Protein AF-A0A2S5VZ89-F1 (afdb_monomer)

Radius of gyration: 16.76 Å; Cα contacts (8 Å, |Δi|>4): 31; chains: 1; bounding box: 36×30×48 Å

pLDDT: mean 91.55, std 7.84, range [55.91, 97.94]

Sequence (69 aa):
MTIDWLAFVEVVAVALVSACFIVTTFALALRLGDGTAPWRRPVSVALYAVCALAALFGVYLIIPALHGG

Structure (mmCIF, N/CA/C/O backbone):
data_AF-A0A2S5VZ89-F1
#
_entry.id   AF-A0A2S5VZ89-F1
#
loop_
_atom_site.group_PDB
_atom_site.id
_atom_site.type_symbol
_atom_site.label_atom_id
_atom_site.label_alt_id
_atom_site.label_comp_id
_atom_site.label_asym_id
_atom_site.label_entity_id
_atom_site.label_seq_id
_atom_site.pdbx_PDB_ins_code
_atom_site.Cartn_x
_atom_site.Cartn_y
_atom_site.Cartn_z
_atom_site.occupancy
_atom_site.B_iso_or_equiv
_atom_site.auth_seq_id
_atom_site.auth_comp_id
_atom_site.auth_asym_id
_atom_site.auth_atom_id
_atom_site.pdbx_PDB_model_num
ATOM 1 N N . MET A 1 1 ? 19.139 -0.626 -28.796 1.00 55.91 1 MET A N 1
ATOM 2 C CA . MET A 1 1 ? 18.648 0.049 -27.578 1.00 55.91 1 MET A CA 1
ATOM 3 C C . MET A 1 1 ? 18.077 1.395 -27.983 1.00 55.91 1 MET A C 1
ATOM 5 O O . MET A 1 1 ? 18.825 2.353 -28.116 1.00 55.91 1 MET A O 1
ATOM 9 N N . THR A 1 2 ? 16.781 1.449 -28.270 1.00 79.88 2 THR A N 1
ATOM 10 C CA . THR A 1 2 ? 16.053 2.708 -28.466 1.00 79.88 2 THR A CA 1
ATOM 11 C C . THR A 1 2 ? 15.260 2.959 -27.198 1.00 79.88 2 THR A C 1
ATOM 13 O O . THR A 1 2 ? 14.568 2.061 -26.724 1.00 79.88 2 THR A O 1
ATOM 16 N N . ILE A 1 3 ? 15.434 4.137 -26.609 1.00 83.75 3 ILE A N 1
ATOM 17 C CA . ILE A 1 3 ? 14.722 4.518 -25.398 1.00 83.75 3 ILE A CA 1
ATOM 18 C C . ILE A 1 3 ? 13.238 4.687 -25.737 1.00 83.75 3 ILE A C 1
ATOM 20 O O . ILE A 1 3 ? 12.902 5.399 -26.684 1.00 83.75 3 ILE A O 1
ATOM 24 N N . ASP A 1 4 ? 12.361 4.002 -25.009 1.00 88.25 4 ASP A N 1
ATOM 25 C CA . ASP A 1 4 ? 10.925 4.183 -25.185 1.00 88.25 4 ASP A CA 1
ATOM 26 C C . ASP A 1 4 ? 10.445 5.295 -24.252 1.00 88.25 4 ASP A C 1
ATOM 28 O O . ASP A 1 4 ? 10.317 5.120 -23.040 1.00 88.25 4 ASP A O 1
ATOM 32 N N . TRP A 1 5 ? 10.239 6.482 -24.819 1.00 91.62 5 TRP A N 1
ATOM 33 C CA . TRP A 1 5 ? 9.790 7.657 -24.076 1.00 91.62 5 TRP A CA 1
ATOM 34 C C . TRP A 1 5 ? 8.403 7.458 -23.448 1.00 91.62 5 TRP A C 1
ATOM 36 O O . TRP A 1 5 ? 8.118 8.065 -22.416 1.00 91.62 5 TRP A O 1
ATOM 46 N N . LEU A 1 6 ? 7.562 6.587 -24.022 1.00 93.81 6 LEU A N 1
ATOM 47 C CA . LEU A 1 6 ? 6.237 6.272 -23.480 1.00 93.81 6 LEU A CA 1
ATOM 48 C C . LEU A 1 6 ? 6.320 5.45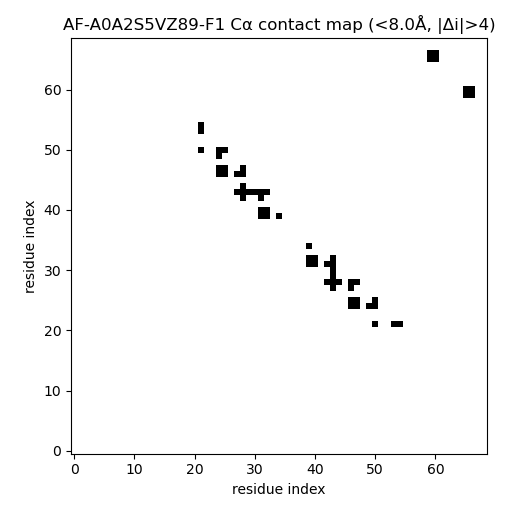5 -22.187 1.00 93.81 6 LEU A C 1
ATOM 50 O O . LEU A 1 6 ? 5.580 5.747 -21.248 1.00 93.81 6 LEU A O 1
ATOM 54 N N . ALA A 1 7 ? 7.263 4.516 -22.090 1.00 92.31 7 ALA A N 1
ATOM 55 C CA . ALA A 1 7 ? 7.461 3.713 -20.884 1.00 92.31 7 ALA A CA 1
ATOM 56 C C . ALA A 1 7 ? 7.778 4.580 -19.649 1.00 92.31 7 ALA A C 1
ATOM 58 O O . ALA A 1 7 ? 7.321 4.293 -18.544 1.00 92.31 7 ALA A O 1
ATOM 59 N N . PHE A 1 8 ? 8.503 5.692 -19.818 1.00 90.94 8 PHE A N 1
ATOM 60 C CA . PHE A 1 8 ? 8.740 6.631 -18.716 1.00 90.94 8 PHE A CA 1
ATOM 61 C C . PHE A 1 8 ? 7.465 7.319 -18.236 1.00 90.94 8 PHE A C 1
ATOM 63 O O . PHE A 1 8 ? 7.267 7.461 -17.030 1.00 90.94 8 PHE A O 1
ATOM 70 N N . VAL A 1 9 ? 6.605 7.750 -19.163 1.00 95.19 9 VAL A N 1
ATOM 71 C CA . VAL A 1 9 ? 5.335 8.404 -18.818 1.00 95.19 9 VAL A CA 1
ATOM 72 C C . VAL A 1 9 ? 4.432 7.437 -18.059 1.00 95.19 9 VAL A C 1
ATOM 74 O O . VAL A 1 9 ? 3.807 7.834 -17.077 1.00 95.19 9 VAL A O 1
ATOM 77 N N . GLU A 1 10 ? 4.411 6.167 -18.460 1.00 93.62 10 GLU A N 1
ATOM 78 C CA . GLU A 1 10 ? 3.668 5.122 -17.762 1.00 93.62 10 GLU A CA 1
ATOM 79 C C . GLU A 1 10 ? 4.169 4.934 -16.327 1.00 93.62 10 GLU A C 1
ATOM 81 O O . GLU A 1 10 ? 3.373 5.009 -15.393 1.00 93.62 10 GLU A O 1
ATOM 86 N N . VAL A 1 11 ? 5.482 4.784 -16.120 1.00 94.75 11 VAL A N 1
ATOM 87 C CA . VAL A 1 11 ? 6.060 4.645 -14.772 1.00 94.75 11 VAL A CA 1
ATOM 88 C C . VAL A 1 11 ? 5.716 5.851 -13.900 1.00 94.75 11 VAL A C 1
ATOM 90 O O . VAL A 1 11 ? 5.324 5.677 -12.747 1.00 94.75 11 VAL A O 1
ATOM 93 N N . VAL A 1 12 ? 5.807 7.068 -14.443 1.00 96.56 12 VAL A N 1
ATOM 94 C CA . VAL A 1 12 ? 5.434 8.295 -13.722 1.00 96.56 12 VAL A CA 1
ATOM 95 C C . VAL A 1 12 ? 3.954 8.280 -13.345 1.00 96.56 12 VAL A C 1
ATOM 97 O O . VAL A 1 12 ? 3.618 8.554 -12.193 1.00 96.56 12 VAL A O 1
ATOM 100 N N . ALA A 1 13 ? 3.068 7.937 -14.282 1.00 96.75 13 ALA A N 1
ATOM 101 C CA . ALA A 1 13 ? 1.633 7.881 -14.035 1.00 96.75 13 ALA A CA 1
ATOM 102 C C . ALA A 1 13 ? 1.282 6.821 -12.981 1.00 96.75 13 ALA A C 1
ATOM 104 O O . ALA A 1 13 ? 0.574 7.120 -12.019 1.00 96.75 13 ALA A O 1
ATOM 105 N N . VAL A 1 14 ? 1.821 5.607 -13.110 1.00 95.75 14 VAL A N 1
ATOM 106 C CA . VAL A 1 14 ? 1.583 4.494 -12.181 1.00 95.75 14 VAL A CA 1
ATOM 107 C C . VAL A 1 14 ? 2.128 4.815 -10.792 1.00 95.75 14 VAL A C 1
ATOM 109 O O . VAL A 1 14 ? 1.430 4.599 -9.797 1.00 95.75 14 VAL A O 1
ATOM 112 N N . ALA A 1 15 ? 3.337 5.373 -10.701 1.00 95.12 15 ALA A N 1
ATOM 113 C CA . ALA A 1 15 ? 3.933 5.771 -9.430 1.00 95.12 15 ALA A CA 1
ATOM 114 C C . ALA A 1 15 ? 3.112 6.871 -8.748 1.00 95.12 15 ALA A C 1
ATOM 116 O O . ALA A 1 15 ? 2.822 6.766 -7.556 1.00 95.12 15 ALA A O 1
ATOM 117 N N . LEU A 1 16 ? 2.682 7.890 -9.499 1.00 97.69 16 LEU A N 1
ATOM 118 C CA . LEU A 1 16 ? 1.866 8.981 -8.970 1.00 97.69 16 LEU A CA 1
ATOM 119 C C . LEU A 1 16 ? 0.511 8.475 -8.464 1.00 97.69 16 LEU A C 1
ATOM 121 O O . LEU A 1 16 ? 0.117 8.796 -7.345 1.00 97.69 16 LEU A O 1
ATOM 125 N N . VAL A 1 17 ? -0.190 7.661 -9.257 1.00 97.38 17 VAL A N 1
ATOM 126 C CA . VAL A 1 17 ? -1.485 7.081 -8.871 1.00 97.38 17 VAL A CA 1
ATOM 127 C C . VAL A 1 17 ? -1.336 6.203 -7.630 1.00 97.38 17 VAL A C 1
ATOM 129 O O . VAL A 1 17 ? -2.119 6.342 -6.690 1.00 97.38 17 VAL A O 1
ATOM 132 N N . SER A 1 18 ? -0.306 5.356 -7.583 1.00 94.75 18 SER A N 1
ATOM 133 C CA . SER A 1 18 ? -0.034 4.491 -6.428 1.00 94.75 18 SER A CA 1
ATOM 134 C C . SER A 1 18 ? 0.275 5.304 -5.172 1.00 94.75 18 SER A C 1
ATOM 136 O O . SER A 1 18 ? -0.258 5.017 -4.099 1.00 94.75 18 SER A O 1
ATOM 138 N N . ALA A 1 19 ? 1.081 6.360 -5.300 1.00 96.88 19 ALA A N 1
ATOM 139 C CA . ALA A 1 19 ? 1.393 7.260 -4.198 1.00 96.88 19 ALA A CA 1
ATOM 140 C C . ALA A 1 19 ? 0.132 7.963 -3.680 1.00 96.88 19 ALA A C 1
ATOM 142 O O . ALA A 1 19 ? -0.141 7.926 -2.481 1.00 96.88 19 ALA A O 1
ATOM 143 N N . CYS A 1 20 ? -0.683 8.537 -4.570 1.00 97.69 20 CYS A N 1
ATOM 144 C CA . CYS A 1 20 ? -1.957 9.148 -4.200 1.00 97.69 20 CYS A CA 1
ATOM 145 C C . CYS A 1 20 ? -2.878 8.149 -3.490 1.00 97.69 20 CYS A C 1
ATOM 147 O O . CYS A 1 20 ? -3.483 8.489 -2.473 1.00 97.69 20 CYS A O 1
ATOM 149 N N . PHE A 1 21 ? -2.964 6.911 -3.976 1.00 96.75 21 PHE A N 1
ATOM 150 C CA . PHE A 1 21 ? -3.783 5.865 -3.368 1.00 96.75 21 PHE A CA 1
ATOM 151 C C . PHE A 1 21 ? -3.333 5.515 -1.939 1.00 96.75 21 PHE A C 1
ATOM 153 O O . PHE A 1 21 ? -4.153 5.507 -1.017 1.00 96.75 21 PHE A O 1
ATOM 160 N N . ILE A 1 22 ? -2.032 5.290 -1.725 1.00 96.88 22 ILE A N 1
ATOM 161 C CA . ILE A 1 22 ? -1.473 4.988 -0.396 1.00 96.88 22 ILE A CA 1
ATOM 162 C C . ILE A 1 22 ? -1.698 6.165 0.558 1.00 96.88 22 ILE A C 1
ATOM 164 O O . ILE A 1 22 ? -2.227 5.987 1.656 1.00 96.88 22 ILE A O 1
ATOM 168 N N . VAL A 1 23 ? -1.354 7.380 0.126 1.00 97.62 23 VAL A N 1
ATOM 169 C CA . VAL A 1 23 ? -1.451 8.588 0.956 1.00 97.62 23 VAL A CA 1
ATOM 170 C C . VAL A 1 23 ? -2.899 8.882 1.344 1.00 97.62 23 VAL A C 1
ATOM 172 O O . VAL A 1 23 ? -3.173 9.172 2.507 1.00 97.62 23 VAL A O 1
ATOM 175 N N . THR A 1 24 ? -3.845 8.782 0.406 1.00 97.94 24 THR A N 1
ATOM 176 C CA . THR A 1 24 ? -5.270 9.037 0.684 1.00 97.94 24 THR A CA 1
ATOM 177 C C . THR A 1 24 ? -5.864 8.002 1.632 1.00 97.94 24 THR A C 1
ATOM 179 O O . THR A 1 24 ? -6.552 8.380 2.581 1.00 97.94 24 THR A O 1
ATOM 182 N N . THR A 1 25 ? -5.558 6.718 1.437 1.00 96.25 25 THR A N 1
ATOM 183 C CA . THR A 1 25 ? -6.029 5.634 2.312 1.00 96.25 25 THR A CA 1
ATOM 184 C C . THR A 1 25 ? -5.481 5.793 3.729 1.00 96.25 25 THR A C 1
ATOM 186 O O . THR A 1 25 ? -6.234 5.709 4.700 1.00 96.25 25 THR A O 1
ATOM 189 N N . PHE A 1 26 ? -4.189 6.101 3.861 1.00 95.81 26 PHE A N 1
ATOM 190 C CA . PHE A 1 26 ? -3.543 6.330 5.151 1.00 95.81 26 PHE A CA 1
ATOM 191 C C . PHE A 1 26 ? -4.100 7.571 5.864 1.00 95.81 26 PHE A C 1
ATOM 193 O O . PHE A 1 26 ? -4.456 7.515 7.042 1.00 95.81 26 PHE A O 1
ATOM 200 N N . ALA A 1 27 ? -4.260 8.686 5.145 1.00 96.62 27 ALA A N 1
ATOM 201 C CA . ALA A 1 27 ? -4.866 9.898 5.690 1.00 96.62 27 ALA A CA 1
ATOM 202 C C .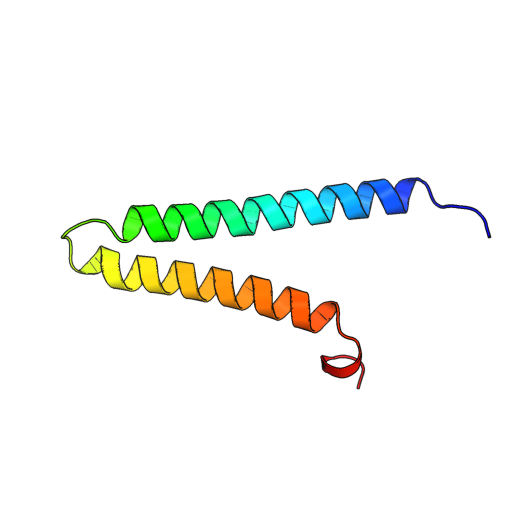 ALA A 1 27 ? -6.321 9.667 6.134 1.00 96.62 27 ALA A C 1
ATOM 204 O O . ALA A 1 27 ? -6.755 10.210 7.152 1.00 96.62 27 ALA A O 1
ATOM 205 N N . LEU A 1 28 ? -7.080 8.845 5.402 1.00 95.50 28 LEU A N 1
ATOM 206 C CA . LEU A 1 28 ? -8.439 8.464 5.779 1.00 95.50 28 LEU A CA 1
ATOM 207 C C . LEU A 1 28 ? -8.448 7.591 7.042 1.00 95.50 28 LEU A C 1
ATOM 209 O O . LEU A 1 28 ? -9.282 7.811 7.921 1.00 95.50 28 LEU A O 1
ATOM 213 N N . ALA A 1 29 ? -7.499 6.660 7.169 1.00 94.31 29 ALA A N 1
ATOM 214 C CA . ALA A 1 29 ? -7.336 5.829 8.359 1.00 94.31 29 ALA A CA 1
ATOM 215 C C . ALA A 1 29 ? -7.072 6.680 9.611 1.00 94.31 29 ALA A C 1
ATOM 217 O O . ALA A 1 29 ? -7.733 6.475 10.632 1.00 94.31 29 ALA A O 1
ATOM 218 N N . LEU A 1 30 ? -6.185 7.678 9.513 1.00 94.12 30 LEU A N 1
ATOM 219 C CA . LEU A 1 30 ? -5.917 8.648 10.582 1.00 94.12 30 LEU A CA 1
ATOM 220 C C . LEU A 1 30 ? -7.177 9.434 10.955 1.00 94.12 30 LEU A C 1
ATOM 222 O O . LEU A 1 30 ? -7.591 9.428 12.112 1.00 94.12 30 LEU A O 1
ATOM 226 N N . ARG A 1 31 ? -7.852 10.032 9.962 1.00 92.81 31 ARG A N 1
ATOM 227 C CA . ARG A 1 31 ? -9.083 10.808 10.186 1.00 92.81 31 ARG A CA 1
ATOM 228 C C . ARG A 1 31 ? -10.161 9.990 10.888 1.00 92.81 31 ARG A C 1
ATOM 230 O O . ARG A 1 31 ? -10.849 10.513 11.761 1.00 92.81 31 ARG A O 1
ATOM 237 N N . LEU A 1 32 ? -10.322 8.715 10.533 1.00 90.25 32 LEU A N 1
ATOM 238 C CA . LEU A 1 32 ? -11.277 7.813 11.181 1.00 90.25 32 LEU A CA 1
ATOM 239 C C . LEU A 1 32 ? -10.775 7.250 12.520 1.00 90.25 32 LEU A C 1
ATOM 241 O O . LEU A 1 32 ? -11.578 6.714 13.275 1.00 90.25 32 LEU A O 1
ATOM 245 N N . GLY A 1 33 ? -9.498 7.392 12.864 1.00 89.31 33 GLY A N 1
ATOM 246 C CA . GLY A 1 33 ? -8.958 6.984 14.163 1.00 89.31 33 GLY A CA 1
ATOM 247 C C . GLY A 1 33 ? -9.349 7.927 15.308 1.00 89.31 33 GLY A C 1
ATOM 248 O O . GLY A 1 33 ? -9.681 7.462 16.395 1.00 89.31 33 GLY A O 1
ATOM 249 N N . ASP A 1 34 ? -9.410 9.234 15.042 1.00 87.62 34 ASP A N 1
ATOM 250 C CA . ASP A 1 34 ? -9.451 10.306 16.061 1.00 87.62 34 ASP A CA 1
ATOM 251 C C . ASP A 1 34 ? -10.830 10.604 16.683 1.00 87.62 34 ASP A C 1
ATOM 253 O O . ASP A 1 34 ? -11.162 11.738 17.009 1.00 87.62 34 ASP A O 1
ATOM 257 N N . GLY A 1 35 ? -11.708 9.620 16.838 1.00 86.06 35 GLY A N 1
ATOM 258 C CA . GLY A 1 35 ? -13.076 9.905 17.293 1.00 86.06 35 GLY A CA 1
ATOM 259 C C . GLY A 1 35 ? -13.719 8.755 18.033 1.00 86.06 35 GLY A C 1
ATOM 260 O O . GLY A 1 35 ? -13.294 7.609 17.938 1.00 86.06 35 GLY A O 1
ATOM 261 N N . THR A 1 36 ? -14.752 9.096 18.795 1.00 85.00 36 THR A N 1
ATOM 262 C CA . THR A 1 36 ? -15.241 8.303 19.929 1.00 85.00 36 THR A CA 1
ATOM 263 C C . THR A 1 36 ? -16.264 7.233 19.560 1.00 85.00 36 THR A C 1
ATOM 265 O O . THR A 1 36 ? -16.538 6.350 20.368 1.00 85.00 36 THR A O 1
ATOM 268 N N . ALA A 1 37 ? -16.829 7.279 18.349 1.00 90.81 37 ALA A N 1
ATOM 269 C CA . ALA A 1 37 ? -17.823 6.298 17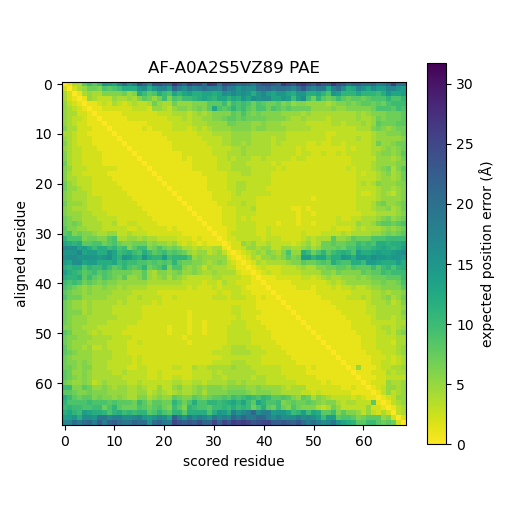.931 1.00 90.81 37 ALA A CA 1
ATOM 270 C C . ALA A 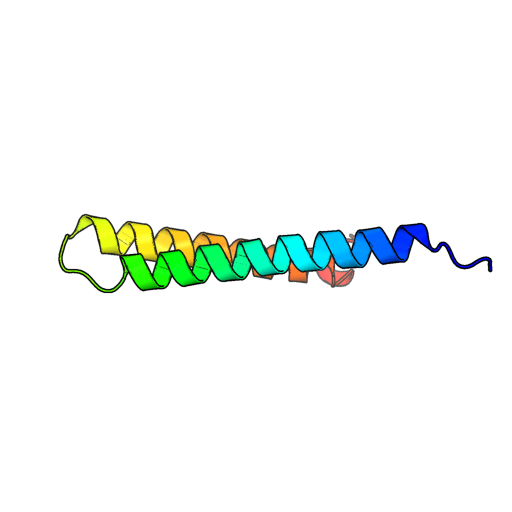1 37 ? -17.191 4.895 17.780 1.00 90.81 37 ALA A C 1
ATOM 272 O O . ALA A 1 37 ? -16.169 4.755 17.097 1.00 90.81 37 ALA A O 1
ATOM 273 N N . PRO A 1 38 ? -17.815 3.840 18.340 1.00 87.69 38 PRO A N 1
ATOM 274 C CA . PRO A 1 38 ? -17.222 2.502 18.425 1.00 87.69 38 PRO A CA 1
ATOM 275 C C . PRO A 1 38 ? -16.962 1.868 17.054 1.00 87.69 38 PRO A C 1
ATOM 277 O O . PRO A 1 38 ? -16.015 1.103 16.905 1.00 87.69 38 PRO A O 1
ATOM 280 N N . TRP A 1 39 ? -17.746 2.231 16.032 1.00 86.31 39 TRP A N 1
ATOM 281 C CA . TRP A 1 39 ? -17.573 1.746 14.659 1.00 86.31 39 TRP A CA 1
ATOM 282 C C . TRP A 1 39 ? -16.379 2.375 13.923 1.00 86.31 39 TRP A C 1
ATOM 284 O O . TRP A 1 39 ? -15.857 1.800 12.974 1.00 86.31 39 TRP A O 1
ATOM 294 N N . ARG A 1 40 ? -15.884 3.540 14.357 1.00 90.50 40 ARG A N 1
ATOM 295 C CA . ARG A 1 40 ? -14.786 4.227 13.652 1.00 90.50 40 ARG A CA 1
ATOM 296 C C . ARG A 1 40 ? -13.443 3.516 13.831 1.00 90.50 40 ARG A C 1
ATOM 298 O O . ARG A 1 40 ? -12.641 3.480 12.902 1.00 90.50 40 ARG A O 1
ATOM 305 N N . ARG A 1 41 ? -13.235 2.883 14.990 1.00 88.44 41 ARG A N 1
ATOM 306 C CA . ARG A 1 41 ? -12.038 2.089 15.312 1.00 88.44 41 ARG A CA 1
ATOM 307 C C . ARG A 1 41 ? -11.822 0.916 14.345 1.00 88.44 41 ARG A C 1
ATOM 309 O O . ARG A 1 41 ? -10.766 0.900 13.715 1.00 88.44 41 ARG A O 1
ATOM 316 N N . PRO A 1 42 ? -12.767 -0.031 14.168 1.00 93.12 42 PRO A N 1
ATOM 317 C CA . PRO A 1 42 ? -12.564 -1.140 13.238 1.00 93.12 42 PRO A CA 1
ATOM 318 C C . PRO A 1 42 ? -12.409 -0.664 11.788 1.00 93.12 42 PRO A C 1
ATOM 320 O O . PRO A 1 42 ? -11.599 -1.226 11.059 1.00 93.12 42 PRO A O 1
ATOM 323 N N . VAL A 1 43 ? -13.100 0.405 11.375 1.00 94.38 43 VAL A N 1
ATOM 324 C CA . VAL A 1 43 ? -12.957 0.953 10.014 1.00 94.38 43 VAL A CA 1
ATOM 325 C C . VAL A 1 43 ? -11.571 1.565 9.785 1.00 94.38 43 VAL A C 1
ATOM 327 O O . VAL A 1 43 ? -10.962 1.325 8.747 1.00 94.38 43 VAL A O 1
ATOM 330 N N . SER A 1 44 ? -11.040 2.317 10.752 1.00 94.06 44 SER A N 1
ATOM 331 C CA . SER A 1 44 ? -9.670 2.846 10.690 1.00 94.06 44 SER A CA 1
ATOM 332 C C . SER A 1 44 ? -8.642 1.714 10.585 1.00 94.06 44 SER A C 1
ATOM 334 O O . SER A 1 44 ? -7.772 1.750 9.717 1.00 94.06 44 SER A O 1
ATOM 336 N N . VAL A 1 45 ? -8.792 0.659 11.397 1.00 95.44 45 VAL A N 1
ATOM 337 C CA . VAL A 1 45 ? -7.932 -0.536 11.337 1.00 95.44 45 VAL A CA 1
ATOM 338 C C . VAL A 1 45 ? -8.021 -1.221 9.973 1.00 95.44 45 VAL A C 1
ATOM 340 O O . VAL A 1 45 ? -6.989 -1.583 9.413 1.00 95.44 45 VAL A O 1
ATOM 343 N N . ALA A 1 46 ? -9.221 -1.357 9.403 1.00 96.31 46 ALA A N 1
ATOM 344 C CA . ALA A 1 46 ? -9.401 -1.926 8.071 1.00 96.31 46 ALA A CA 1
ATOM 345 C C . ALA A 1 46 ? -8.686 -1.097 6.991 1.00 96.31 46 ALA A C 1
ATOM 347 O O . ALA A 1 46 ? -8.002 -1.663 6.143 1.00 96.31 46 ALA A O 1
ATOM 348 N N . LEU A 1 47 ? -8.771 0.237 7.047 1.00 96.19 47 LEU A N 1
ATOM 349 C CA . LEU A 1 47 ? -8.058 1.123 6.118 1.00 96.19 47 LEU A CA 1
ATOM 350 C C . LEU A 1 47 ? -6.536 1.014 6.266 1.00 96.19 47 LEU A C 1
ATOM 352 O O . LEU A 1 47 ? -5.831 0.953 5.259 1.00 96.19 47 LEU A O 1
ATOM 356 N N . TYR A 1 48 ? -6.021 0.926 7.496 1.00 96.19 48 TYR A N 1
ATOM 357 C CA . TYR A 1 48 ? -4.600 0.654 7.723 1.00 96.19 48 TYR A CA 1
ATOM 358 C C . TYR A 1 48 ? -4.175 -0.698 7.155 1.00 96.19 48 TYR A C 1
ATOM 360 O O . TYR A 1 48 ? -3.132 -0.779 6.511 1.00 96.19 48 TYR A O 1
ATOM 368 N N . ALA A 1 49 ? -4.983 -1.742 7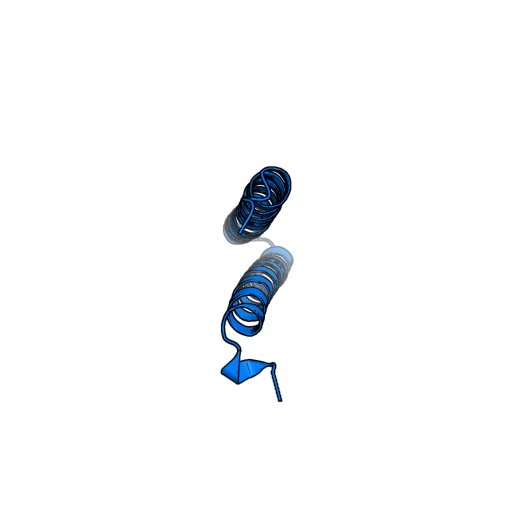.347 1.00 97.69 49 ALA A N 1
ATOM 369 C CA . ALA A 1 49 ? -4.703 -3.066 6.808 1.00 97.69 49 ALA A CA 1
ATOM 370 C C . ALA A 1 49 ? -4.681 -3.052 5.274 1.00 97.69 49 ALA A C 1
ATOM 372 O O . ALA A 1 49 ? -3.737 -3.561 4.681 1.00 97.69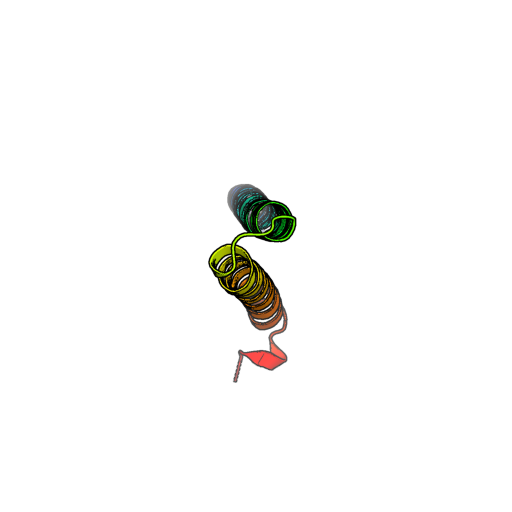 49 ALA A O 1
ATOM 373 N N . VAL A 1 50 ? -5.656 -2.406 4.627 1.00 97.44 50 VAL A N 1
ATOM 374 C CA . VAL A 1 50 ? -5.686 -2.240 3.163 1.00 97.44 50 VAL A CA 1
ATOM 375 C C . VAL A 1 50 ? -4.449 -1.487 2.669 1.00 97.44 50 VAL A C 1
ATOM 377 O O . VAL A 1 50 ? -3.810 -1.926 1.716 1.00 97.44 50 VAL A O 1
ATOM 380 N N . CYS A 1 51 ? -4.063 -0.398 3.340 1.00 97.38 51 CYS A N 1
ATOM 381 C CA . CYS A 1 51 ? -2.856 0.360 3.010 1.00 97.38 51 CYS A CA 1
ATOM 382 C C . CYS A 1 51 ? -1.585 -0.497 3.133 1.00 97.38 51 CYS A C 1
ATOM 384 O O . CYS A 1 51 ? -0.738 -0.486 2.239 1.00 97.38 51 CYS A O 1
ATOM 386 N N . ALA A 1 52 ? -1.454 -1.253 4.226 1.00 97.31 52 ALA A N 1
ATOM 387 C CA . ALA A 1 52 ? -0.316 -2.135 4.456 1.00 97.31 52 ALA A CA 1
ATOM 388 C C . ALA A 1 52 ? -0.255 -3.257 3.411 1.00 97.31 52 ALA A C 1
ATOM 390 O O . ALA A 1 52 ? 0.806 -3.511 2.849 1.00 97.31 52 ALA A O 1
ATOM 391 N N . LEU A 1 53 ? -1.392 -3.884 3.097 1.00 97.81 53 LEU A N 1
ATOM 392 C CA . LEU A 1 53 ? -1.486 -4.931 2.080 1.00 97.81 53 LEU A CA 1
ATOM 393 C C . LEU A 1 53 ? -1.114 -4.408 0.691 1.00 97.81 53 LEU A C 1
ATOM 395 O O . LEU A 1 53 ? -0.358 -5.069 -0.011 1.00 97.81 53 LEU A O 1
ATOM 399 N N . ALA A 1 54 ? -1.579 -3.215 0.311 1.00 96.06 54 ALA A N 1
ATOM 400 C CA . ALA A 1 54 ? -1.219 -2.601 -0.965 1.00 96.06 54 ALA A CA 1
ATOM 401 C C . ALA A 1 54 ? 0.295 -2.337 -1.070 1.00 96.06 54 ALA A C 1
ATOM 403 O O . ALA A 1 54 ? 0.907 -2.650 -2.090 1.0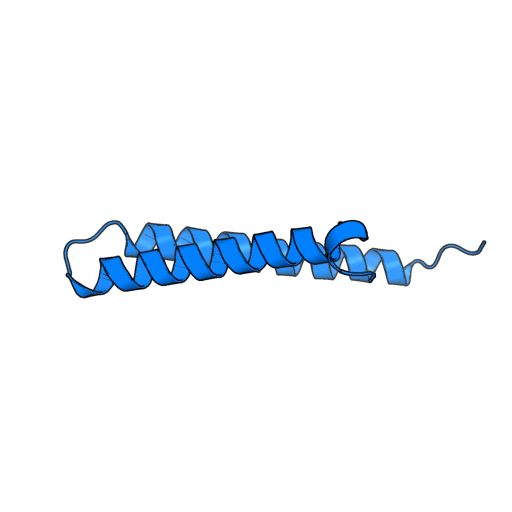0 96.06 54 ALA A O 1
ATOM 404 N N . ALA A 1 55 ? 0.917 -1.821 -0.005 1.00 94.94 55 ALA A N 1
ATOM 405 C CA . ALA A 1 55 ? 2.362 -1.599 0.034 1.00 94.94 55 ALA A CA 1
ATOM 406 C C . ALA A 1 55 ? 3.153 -2.917 -0.035 1.00 94.94 55 ALA A C 1
ATOM 408 O O . ALA A 1 55 ? 4.092 -3.032 -0.821 1.00 94.94 55 ALA A O 1
ATOM 409 N N . LEU A 1 56 ? 2.750 -3.929 0.740 1.00 96.31 56 LEU A N 1
ATOM 410 C CA . LEU A 1 56 ? 3.373 -5.256 0.724 1.00 96.31 56 LEU A CA 1
ATOM 411 C C . LEU A 1 56 ? 3.221 -5.943 -0.633 1.00 96.31 56 LEU A C 1
ATOM 413 O O . LEU A 1 56 ? 4.157 -6.589 -1.094 1.00 96.31 56 LEU A O 1
ATOM 417 N N . PHE A 1 57 ? 2.079 -5.770 -1.295 1.00 94.56 57 PHE A N 1
ATOM 418 C CA . PHE A 1 57 ? 1.862 -6.269 -2.646 1.00 94.56 57 PHE A CA 1
ATOM 419 C C . PHE A 1 57 ? 2.786 -5.582 -3.661 1.00 94.56 57 PHE A C 1
ATOM 421 O O . PHE A 1 57 ? 3.377 -6.250 -4.503 1.00 94.56 57 PHE A O 1
ATOM 428 N N . GLY A 1 58 ? 3.002 -4.269 -3.541 1.00 91.12 58 GLY A N 1
ATOM 429 C CA . GLY A 1 58 ? 4.008 -3.566 -4.342 1.00 91.12 58 GLY A CA 1
ATOM 430 C C . GLY A 1 58 ? 5.420 -4.122 -4.126 1.00 91.12 58 GLY A C 1
ATOM 431 O O . GLY A 1 58 ? 6.125 -4.409 -5.090 1.00 91.12 58 GLY A O 1
ATOM 432 N N . VAL A 1 59 ? 5.817 -4.347 -2.868 1.00 92.69 59 VAL A N 1
ATOM 433 C CA . VAL A 1 59 ? 7.113 -4.963 -2.522 1.00 92.69 59 VAL A CA 1
ATOM 434 C C . VAL A 1 59 ? 7.233 -6.375 -3.096 1.00 92.69 59 VAL A C 1
ATOM 436 O O . VAL A 1 59 ? 8.278 -6.712 -3.652 1.00 92.69 59 VAL A O 1
ATOM 439 N N . TYR A 1 60 ? 6.165 -7.172 -3.001 1.00 92.69 60 TYR A N 1
ATOM 440 C CA . TYR A 1 60 ? 6.081 -8.496 -3.609 1.00 92.69 60 TYR A CA 1
ATOM 441 C C . TYR A 1 60 ? 6.391 -8.409 -5.101 1.00 92.69 60 TYR A C 1
ATOM 443 O O . TYR A 1 60 ? 7.319 -9.068 -5.533 1.00 92.69 60 TYR A O 1
ATOM 451 N N . LEU A 1 61 ? 5.731 -7.527 -5.857 1.00 89.56 61 LEU A N 1
ATOM 452 C CA . LEU A 1 61 ? 5.959 -7.384 -7.301 1.00 89.56 61 LEU A CA 1
ATOM 453 C C . LEU A 1 61 ? 7.354 -6.851 -7.674 1.00 89.56 61 LEU A C 1
ATOM 455 O O . LEU A 1 61 ? 7.891 -7.221 -8.717 1.00 89.56 61 LEU A O 1
ATOM 459 N N . ILE A 1 62 ? 7.963 -5.992 -6.851 1.00 88.25 62 ILE A N 1
ATOM 460 C CA . ILE A 1 62 ? 9.295 -5.427 -7.132 1.00 88.25 62 ILE A CA 1
ATOM 461 C C . ILE A 1 62 ? 10.395 -6.478 -6.966 1.00 88.25 62 ILE A C 1
ATOM 463 O O . ILE A 1 62 ? 11.364 -6.457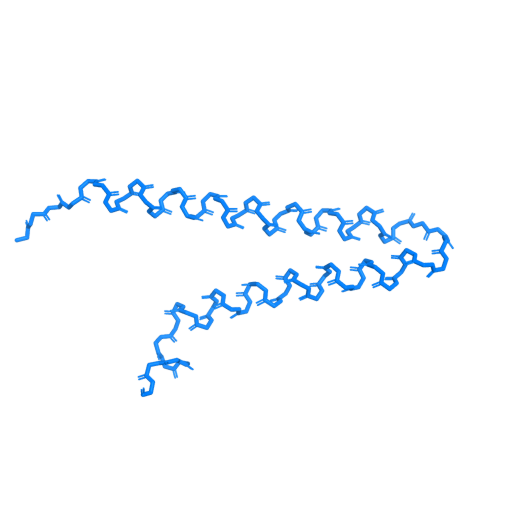 -7.721 1.00 88.25 62 ILE A O 1
ATOM 467 N N . ILE A 1 63 ? 10.275 -7.377 -5.983 1.00 92.75 63 ILE A N 1
ATOM 468 C CA . ILE A 1 63 ? 11.329 -8.336 -5.629 1.00 92.75 63 ILE A CA 1
ATOM 469 C C . ILE A 1 63 ? 11.088 -9.662 -6.369 1.00 92.75 63 ILE A C 1
ATOM 471 O O . ILE A 1 63 ? 10.262 -10.454 -5.918 1.00 92.75 63 ILE A O 1
ATOM 475 N N . PRO A 1 64 ? 11.846 -9.992 -7.437 1.00 86.56 64 PRO A N 1
ATOM 476 C CA . PRO A 1 64 ? 11.571 -11.172 -8.266 1.00 86.56 64 PRO A CA 1
ATOM 477 C C . PRO A 1 64 ? 11.631 -12.491 -7.486 1.00 86.56 64 PRO A C 1
ATOM 479 O O . PRO A 1 64 ? 10.872 -13.411 -7.763 1.00 86.56 64 PRO A O 1
ATOM 482 N N . ALA A 1 65 ? 12.480 -12.563 -6.457 1.00 86.19 65 ALA A N 1
ATOM 483 C CA . ALA A 1 65 ? 12.613 -13.732 -5.588 1.00 86.19 65 ALA A CA 1
ATOM 484 C C . ALA A 1 65 ? 11.336 -14.081 -4.795 1.00 86.19 65 ALA A C 1
ATOM 486 O O . ALA A 1 65 ? 11.246 -15.184 -4.264 1.00 86.19 65 ALA A O 1
ATOM 487 N N . LEU A 1 66 ? 10.370 -13.160 -4.681 1.00 83.56 66 LEU A N 1
ATOM 488 C CA . LEU A 1 66 ? 9.118 -13.396 -3.958 1.00 83.56 66 LEU A CA 1
ATOM 489 C C . LEU A 1 66 ? 8.000 -13.962 -4.848 1.00 83.56 66 LEU A C 1
ATOM 491 O O . LEU A 1 66 ? 7.095 -14.600 -4.317 1.00 83.56 66 LEU A O 1
ATOM 495 N N . HIS A 1 67 ? 8.041 -13.752 -6.170 1.00 85.88 67 HIS A N 1
ATOM 496 C CA . HIS A 1 67 ? 6.914 -14.066 -7.069 1.00 85.88 67 HIS A CA 1
ATOM 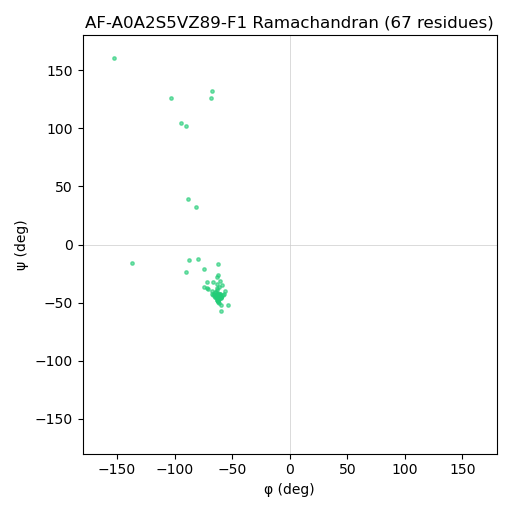497 C C . HIS A 1 67 ? 7.272 -14.749 -8.389 1.00 85.88 67 HIS A C 1
ATOM 499 O O . HIS A 1 67 ? 6.391 -15.321 -9.020 1.00 85.88 67 HIS A O 1
ATOM 505 N N . GLY A 1 68 ? 8.541 -14.730 -8.798 1.00 68.38 68 GLY A N 1
ATOM 506 C CA . GLY A 1 68 ? 9.015 -15.299 -10.062 1.00 68.38 68 GLY A CA 1
ATOM 507 C C . GLY A 1 68 ? 9.416 -16.774 -9.987 1.00 68.38 68 GLY A C 1
ATOM 508 O O . GLY A 1 68 ? 10.443 -17.127 -10.562 1.00 68.38 68 GLY A O 1
ATOM 509 N N . GLY A 1 69 ? 8.671 -17.591 -9.232 1.00 58.72 69 GLY A N 1
ATOM 510 C CA . GLY A 1 69 ? 8.862 -19.049 -9.178 1.00 58.72 69 GLY A CA 1
ATOM 511 C C . GLY A 1 69 ? 8.521 -19.749 -10.488 1.00 58.72 69 GLY A C 1
ATOM 512 O O . GLY A 1 69 ? 7.610 -19.262 -11.194 1.00 58.72 69 GLY A O 1
#

Mean predicted aligned error: 4.82 Å

Nearest PDB structures (foldseek):
  3tkl-assembly1_B  TM=8.885E-01  e=4.486E+00  Legionella pneumophila str. Corby
  8a7f-assembly1_A  TM=7.622E-01  e=6.202E+00  Pseudomonas putida KT2440
  4gcz-assembly1_B  TM=7.889E-01  e=7.533E+00  Bacillus subtilis subsp. subtilis str. 168

Foldseek 3Di:
DDDDPVVVVVVVVVVVVLVCLLVVLLVQLVVLCPDDDPVSPVVSVVSVVVSVVSVVVVVCVVDCVNPVD

Solvent-accessible surface area (backbone atoms only — not comparable to full-atom values): 3903 Å² total; per-residue (Å²): 139,78,88,62,71,63,60,55,55,49,52,51,51,52,50,51,53,50,49,52,51,46,53,50,38,45,54,48,16,53,66,36,51,79,55,88,56,78,68,33,49,61,52,15,54,50,32,45,49,52,38,51,50,53,51,51,50,50,51,39,71,71,40,56,94,73,67,69,124

Secondary structure (DSSP, 8-state):
----HHHHHHHHHHHHHHHHHHHHHHHHHHHHHSS--TTHHHHHHHHHHHHHHHHHHHHHHH-HHHH--